Protein AF-A0A7G9Z9E0-F1 (afdb_monomer_lite)

Foldseek 3Di:
DDDDPVLVLVQQVVCCVPQVADALVSLCVVCVVRVHHSVVSVVVLVVCCVPPPSSVSGDYLYHDRFPQDVVLVVLVLVCCQVPVPDDVVVSLVVVQVVCVVVVHDRGDPVSSVVVVVVVLCVQQPPPDPVCSSCSSNVNDDDPPDDPVVVVVVVCVVPPDDPDDDD

Structure (mmCIF, N/CA/C/O backbone):
data_AF-A0A7G9Z9E0-F1
#
_entry.id   AF-A0A7G9Z9E0-F1
#
loop_
_atom_site.group_PDB
_atom_site.id
_atom_site.type_symbol
_atom_site.label_atom_id
_atom_site.lab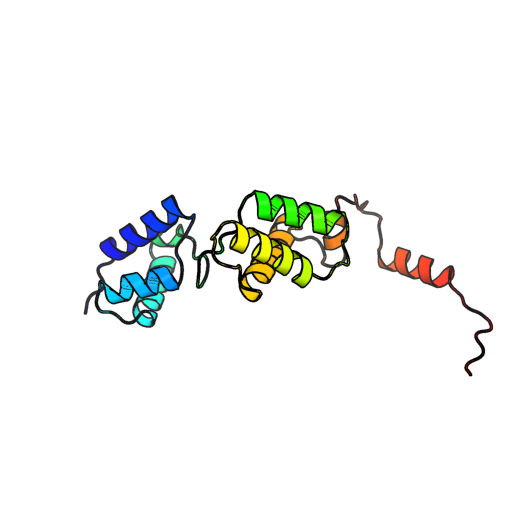el_alt_id
_atom_site.label_comp_id
_atom_site.label_asym_id
_atom_site.label_entity_id
_atom_site.label_seq_id
_atom_site.pdbx_PDB_ins_code
_atom_site.Cartn_x
_atom_site.Cartn_y
_atom_site.Cartn_z
_atom_site.occupancy
_atom_site.B_iso_or_equiv
_atom_site.auth_seq_id
_atom_site.auth_comp_id
_atom_site.auth_asym_id
_atom_site.auth_atom_id
_atom_site.pdbx_PDB_model_num
ATOM 1 N N . MET A 1 1 ? -14.560 -6.450 28.676 1.00 56.44 1 MET A N 1
ATOM 2 C CA . MET A 1 1 ? -15.188 -5.522 27.706 1.00 56.44 1 MET A CA 1
ATOM 3 C C . MET A 1 1 ? -15.370 -6.245 26.375 1.00 56.44 1 MET A C 1
ATOM 5 O O . MET A 1 1 ? -14.392 -6.762 25.853 1.00 56.44 1 MET A O 1
ATOM 9 N N . ARG A 1 2 ? -16.599 -6.371 25.858 1.00 75.00 2 ARG A N 1
ATOM 10 C CA . ARG A 1 2 ? -16.885 -7.191 24.664 1.00 75.00 2 ARG A CA 1
ATOM 11 C C . ARG A 1 2 ? -16.888 -6.310 23.413 1.00 75.00 2 ARG A C 1
ATOM 13 O O . ARG A 1 2 ? -17.759 -5.457 23.261 1.00 75.00 2 ARG A O 1
ATOM 20 N N . ILE A 1 3 ? -15.902 -6.491 22.534 1.00 84.19 3 ILE A N 1
ATOM 21 C CA . ILE A 1 3 ? -15.828 -5.769 21.256 1.00 84.19 3 ILE A CA 1
ATOM 22 C C . ILE A 1 3 ? -17.018 -6.206 20.392 1.00 84.19 3 ILE A C 1
ATOM 24 O O . ILE A 1 3 ? -17.199 -7.397 20.135 1.00 84.19 3 ILE A O 1
ATOM 28 N N . ARG A 1 4 ? -17.850 -5.254 19.951 1.00 88.56 4 ARG A N 1
ATOM 29 C CA . ARG A 1 4 ? -19.013 -5.545 19.099 1.00 88.56 4 ARG A CA 1
ATOM 30 C C . ARG A 1 4 ? -18.550 -5.870 17.676 1.00 88.56 4 ARG A C 1
ATOM 32 O O . ARG A 1 4 ? -18.234 -4.957 16.918 1.00 88.56 4 ARG A O 1
ATOM 39 N N . LYS A 1 5 ? -18.529 -7.162 17.330 1.00 91.75 5 LYS A N 1
ATOM 40 C CA . LYS A 1 5 ? -18.078 -7.689 16.029 1.00 91.75 5 LYS A CA 1
ATOM 41 C C . LYS A 1 5 ? -18.762 -7.013 14.836 1.00 91.75 5 LYS A C 1
ATOM 43 O O . LYS A 1 5 ? -18.069 -6.580 13.926 1.00 91.75 5 LYS A O 1
ATOM 48 N N . THR A 1 6 ? -20.083 -6.840 14.889 1.00 92.31 6 THR A N 1
ATOM 49 C CA . THR A 1 6 ? -20.879 -6.180 13.836 1.00 92.31 6 THR A CA 1
ATOM 50 C C . THR A 1 6 ? -20.424 -4.745 13.576 1.00 92.31 6 THR A C 1
ATOM 52 O O . THR A 1 6 ? -20.073 -4.406 12.457 1.00 92.31 6 THR A O 1
ATOM 55 N N . LYS A 1 7 ? -20.279 -3.931 14.630 1.00 91.50 7 LYS A N 1
ATOM 56 C CA . LYS A 1 7 ? -19.808 -2.539 14.516 1.00 91.50 7 LYS A CA 1
ATOM 57 C C . LYS A 1 7 ? -18.414 -2.438 13.885 1.00 91.50 7 LYS A C 1
ATOM 59 O O . LYS A 1 7 ? -18.126 -1.469 13.184 1.00 91.50 7 LYS A O 1
ATOM 64 N N . VAL A 1 8 ? -17.535 -3.404 14.171 1.00 94.50 8 VAL A N 1
ATOM 65 C CA . VAL A 1 8 ? -16.207 -3.465 13.548 1.00 94.50 8 VAL A CA 1
ATOM 66 C C . VAL A 1 8 ? -16.335 -3.856 12.079 1.00 94.50 8 VAL A C 1
ATOM 68 O O . VAL A 1 8 ? -15.771 -3.163 11.239 1.00 94.50 8 VAL A O 1
ATOM 71 N N . LEU A 1 9 ? -17.112 -4.894 11.767 1.00 95.44 9 LEU A N 1
ATOM 72 C CA . LEU A 1 9 ? -17.346 -5.339 10.394 1.00 95.44 9 LEU A CA 1
ATOM 73 C C . LEU A 1 9 ? -17.914 -4.208 9.523 1.00 95.44 9 LEU A C 1
ATOM 75 O O . LEU A 1 9 ? -17.320 -3.891 8.499 1.00 95.44 9 LEU A O 1
ATOM 79 N N . ASP A 1 10 ? -18.956 -3.509 9.981 1.00 95.12 10 ASP A N 1
ATOM 80 C CA . ASP A 1 10 ? -19.580 -2.392 9.254 1.00 95.12 10 ASP A CA 1
ATOM 81 C C . ASP A 1 10 ? -18.593 -1.257 8.954 1.00 95.12 10 ASP A C 1
ATOM 83 O O . ASP A 1 10 ? -18.684 -0.569 7.936 1.00 95.12 10 ASP A O 1
ATOM 87 N N . PHE A 1 11 ? -17.661 -0.994 9.873 1.00 95.12 11 PHE A N 1
ATOM 88 C CA . PHE A 1 11 ? -16.624 0.012 9.663 1.00 95.12 11 PHE A CA 1
ATOM 89 C C . PHE A 1 11 ? -15.600 -0.447 8.621 1.00 95.12 11 PHE A C 1
ATOM 91 O O . PHE A 1 11 ? -15.215 0.333 7.748 1.00 95.12 11 PHE A O 1
ATOM 98 N N . LEU A 1 12 ? -15.147 -1.699 8.710 1.00 95.00 12 LEU A N 1
ATOM 99 C CA . LEU A 1 12 ? -14.151 -2.238 7.790 1.00 95.00 12 LEU A CA 1
ATOM 100 C C . LEU A 1 12 ? -14.731 -2.424 6.380 1.00 95.00 12 LEU A C 1
ATOM 102 O O . LEU A 1 12 ? -14.049 -2.090 5.417 1.00 95.00 12 LEU A O 1
ATOM 106 N N . MET A 1 13 ? -15.992 -2.848 6.253 1.00 95.00 13 MET A N 1
ATOM 107 C CA . MET A 1 13 ? -16.700 -2.918 4.970 1.00 95.00 13 MET A CA 1
ATOM 108 C C . MET A 1 13 ? -16.848 -1.538 4.327 1.00 95.00 13 MET A C 1
ATOM 110 O O . MET A 1 13 ? -16.578 -1.388 3.140 1.00 95.00 13 MET A O 1
ATOM 114 N N . ARG A 1 14 ? -17.182 -0.499 5.105 1.00 94.00 14 ARG A N 1
ATOM 115 C CA . ARG A 1 14 ? -17.176 0.882 4.591 1.00 94.00 14 ARG A CA 1
ATOM 116 C C . ARG A 1 14 ? -15.800 1.296 4.079 1.00 94.00 14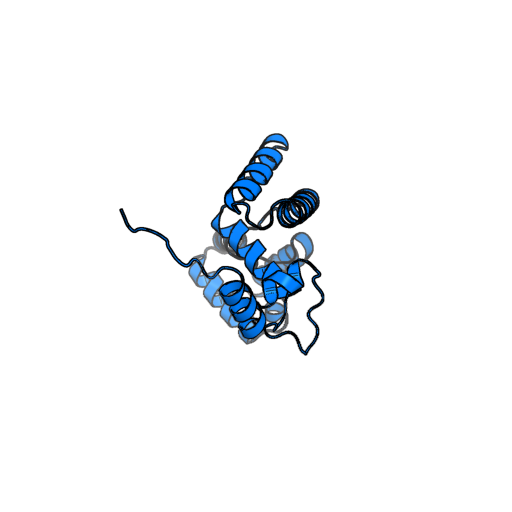 ARG A C 1
ATOM 118 O O . ARG A 1 14 ? -15.697 1.838 2.987 1.00 94.00 14 ARG A O 1
ATOM 125 N N . CYS A 1 15 ? -14.733 0.971 4.812 1.00 91.25 15 CYS A N 1
ATOM 126 C CA . CYS A 1 15 ? -13.370 1.227 4.340 1.00 91.25 15 CYS A CA 1
ATOM 127 C C . CYS A 1 15 ? -13.040 0.448 3.053 1.00 91.25 15 CYS A C 1
ATOM 129 O O . CYS A 1 15 ? -12.365 0.984 2.176 1.00 91.25 15 CYS A O 1
ATOM 131 N N . GLN A 1 16 ? -13.518 -0.793 2.928 1.00 91.25 16 GLN A N 1
ATOM 132 C CA . GLN A 1 16 ? -13.348 -1.611 1.727 1.00 91.25 16 GLN A CA 1
ATOM 133 C C . GLN A 1 16 ? -14.014 -0.962 0.510 1.00 91.25 16 GLN A C 1
ATOM 135 O O . GLN A 1 16 ? -13.380 -0.856 -0.533 1.00 91.25 16 GLN A O 1
ATOM 140 N N . ILE A 1 17 ? -15.250 -0.480 0.656 1.00 88.81 17 ILE A N 1
ATOM 141 C CA . ILE A 1 17 ? -16.004 0.166 -0.428 1.00 88.81 17 ILE A CA 1
ATOM 142 C C . ILE A 1 17 ? -15.385 1.518 -0.802 1.00 88.81 17 ILE A C 1
ATOM 144 O O . ILE A 1 17 ? -15.166 1.795 -1.975 1.00 88.81 17 ILE A O 1
ATOM 148 N N . GLU A 1 18 ? -15.068 2.359 0.184 1.00 86.62 18 GLU A N 1
ATOM 149 C CA . GLU A 1 18 ? -14.590 3.725 -0.070 1.00 86.62 18 GLU A CA 1
ATOM 150 C C . GLU A 1 18 ? -13.133 3.785 -0.546 1.00 86.62 18 GLU A C 1
ATOM 152 O O . GLU A 1 18 ? -12.738 4.738 -1.215 1.00 86.62 18 GLU A O 1
ATOM 157 N N . ARG A 1 19 ? -12.289 2.838 -0.112 1.00 82.38 19 ARG A N 1
ATOM 158 C CA . ARG A 1 19 ? -10.821 2.941 -0.241 1.00 82.38 19 ARG A CA 1
ATOM 159 C C . ARG A 1 19 ? -10.140 1.649 -0.681 1.00 82.38 19 ARG A C 1
ATOM 161 O O . ARG A 1 19 ? -8.913 1.604 -0.702 1.00 82.38 19 ARG A O 1
ATOM 168 N N . GLY A 1 20 ? -10.898 0.592 -0.965 1.00 81.62 20 GLY A N 1
ATOM 169 C CA . GLY A 1 20 ? -10.355 -0.728 -1.297 1.00 81.62 20 GLY A CA 1
ATOM 170 C C . GLY A 1 20 ? -9.766 -1.491 -0.105 1.00 81.62 20 GLY A C 1
ATOM 171 O O . GLY A 1 20 ? -9.180 -2.552 -0.300 1.00 81.62 20 GLY A O 1
ATOM 172 N N . GLY A 1 21 ? -9.893 -0.974 1.124 1.00 88.94 21 GLY A N 1
ATOM 173 C CA . GLY A 1 21 ? -9.419 -1.653 2.329 1.00 88.94 21 GLY A CA 1
ATOM 174 C C . GLY A 1 21 ? -9.276 -0.752 3.556 1.00 88.94 21 GLY A C 1
ATOM 175 O O . GLY A 1 21 ? -9.465 0.466 3.513 1.00 88.94 21 GLY A O 1
ATOM 176 N N . TYR A 1 22 ? -8.925 -1.356 4.690 1.00 91.50 22 TYR A N 1
ATOM 177 C CA . TYR A 1 22 ? -8.778 -0.676 5.978 1.00 91.50 22 TYR A CA 1
ATOM 178 C C . TYR A 1 22 ? -7.311 -0.444 6.359 1.00 91.50 22 TYR A C 1
ATOM 180 O O . TYR A 1 22 ? -6.396 -1.117 5.889 1.00 91.50 22 TYR A O 1
ATOM 188 N N . THR A 1 23 ? -7.068 0.531 7.242 1.00 91.00 23 THR A N 1
ATOM 189 C CA . THR A 1 23 ? -5.712 0.950 7.637 1.00 91.00 23 THR A CA 1
ATOM 190 C C . THR A 1 23 ? -5.504 0.908 9.142 1.00 91.00 23 THR A C 1
ATOM 192 O O . THR A 1 23 ? -6.449 0.994 9.927 1.00 91.00 23 THR A O 1
ATOM 195 N N . GLY A 1 24 ? -4.242 0.857 9.564 1.00 89.19 24 GLY A N 1
ATOM 196 C CA . GLY A 1 24 ? -3.852 0.895 10.968 1.00 89.19 24 GLY A CA 1
ATOM 197 C C . GLY A 1 24 ? -4.336 2.157 11.687 1.00 89.19 24 GLY A C 1
ATOM 198 O O . GLY A 1 24 ? -4.772 2.065 12.833 1.00 89.19 24 GLY A O 1
ATOM 199 N N . ASN A 1 25 ? -4.329 3.304 11.001 1.00 88.88 25 ASN A N 1
ATOM 200 C CA . ASN A 1 25 ? -4.902 4.560 11.487 1.00 88.88 25 ASN A CA 1
ATOM 201 C C . ASN A 1 25 ? -6.431 4.494 11.597 1.00 88.88 25 ASN A C 1
ATOM 203 O O . ASN A 1 25 ? -6.994 5.007 12.563 1.00 88.88 25 ASN A O 1
ATOM 207 N N . GLY A 1 26 ? -7.104 3.843 10.642 1.00 89.38 26 GLY A N 1
ATOM 208 C CA . GLY A 1 26 ? -8.541 3.572 10.717 1.00 89.38 26 GLY A CA 1
ATOM 209 C C . GLY A 1 26 ? -8.894 2.736 11.947 1.00 89.38 26 GLY A C 1
ATOM 210 O O . GLY A 1 26 ? -9.772 3.119 12.716 1.00 89.38 26 GLY A O 1
ATOM 211 N N . ILE A 1 27 ? -8.132 1.666 12.201 1.00 93.56 27 ILE A N 1
ATOM 212 C CA . ILE A 1 27 ? -8.284 0.832 13.400 1.00 93.56 27 ILE A CA 1
ATOM 213 C C . ILE A 1 27 ? -8.045 1.654 14.670 1.00 93.56 27 ILE A C 1
ATOM 215 O O . ILE A 1 27 ? -8.823 1.552 15.610 1.00 93.56 27 ILE A O 1
ATOM 219 N N . ALA A 1 28 ? -7.008 2.497 14.712 1.00 91.88 28 ALA A N 1
ATOM 220 C CA . ALA A 1 28 ? -6.732 3.334 15.879 1.00 91.88 28 ALA A CA 1
ATOM 221 C C . ALA A 1 28 ? -7.868 4.331 16.170 1.00 91.88 28 ALA A C 1
ATOM 223 O O . ALA A 1 28 ? -8.223 4.533 17.329 1.00 91.88 28 ALA A O 1
ATOM 224 N N . LYS A 1 29 ? -8.475 4.920 15.130 1.00 91.44 29 LYS A N 1
ATOM 225 C CA . LYS A 1 29 ? -9.663 5.777 15.270 1.00 91.44 29 LYS A CA 1
ATOM 226 C C . LYS A 1 29 ? -10.876 4.982 15.758 1.00 91.44 29 LYS A C 1
ATOM 228 O O . LYS A 1 29 ? -11.553 5.419 16.682 1.00 91.44 29 LYS A O 1
ATOM 233 N N . LEU A 1 30 ? -11.118 3.798 15.195 1.00 93.44 30 LEU A N 1
ATOM 234 C CA . LEU A 1 30 ? -12.208 2.921 15.625 1.00 93.44 30 LEU A CA 1
ATOM 235 C C . LEU A 1 30 ? -12.044 2.482 17.087 1.00 93.44 30 LEU A C 1
ATOM 237 O O . LEU A 1 30 ? -13.014 2.477 17.838 1.00 93.44 30 LEU A O 1
ATOM 241 N N . ALA A 1 31 ? -10.819 2.162 17.501 1.00 91.62 31 ALA A N 1
ATOM 242 C CA . ALA A 1 31 ? -10.493 1.729 18.855 1.00 91.62 31 ALA A CA 1
ATOM 243 C C . ALA A 1 31 ? -10.850 2.795 19.907 1.00 91.62 31 ALA A C 1
ATOM 245 O O . ALA A 1 31 ? -11.434 2.459 20.938 1.00 91.62 31 ALA A O 1
ATOM 246 N N . LYS A 1 32 ? -10.619 4.083 19.596 1.00 89.38 32 LYS A N 1
ATOM 247 C CA . LYS A 1 32 ? -11.062 5.219 20.430 1.00 89.38 32 LYS A CA 1
ATOM 248 C C . LYS A 1 32 ? -12.588 5.274 20.592 1.00 89.38 32 LYS A C 1
ATOM 250 O O . LYS A 1 32 ? -13.069 5.619 21.663 1.00 89.38 32 LYS A O 1
ATOM 255 N N . ASN A 1 33 ? -13.343 4.884 19.562 1.00 87.62 33 ASN A N 1
ATOM 256 C CA . ASN A 1 33 ? -14.813 4.911 19.555 1.00 87.62 33 ASN A CA 1
ATOM 257 C C . ASN A 1 33 ? -15.472 3.682 20.218 1.00 87.62 33 ASN A C 1
ATOM 259 O O . ASN A 1 33 ? -16.696 3.646 20.373 1.00 87.62 33 ASN A O 1
ATOM 263 N N . ILE A 1 34 ? -14.703 2.634 20.534 1.00 86.62 34 ILE A N 1
ATOM 264 C CA . ILE A 1 34 ? -15.179 1.397 21.189 1.00 86.62 34 ILE A CA 1
ATOM 265 C C . ILE A 1 34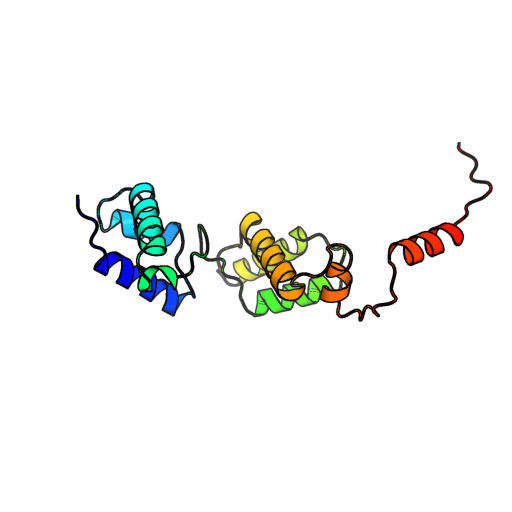 ? -14.344 1.138 22.463 1.00 86.62 34 ILE A C 1
ATOM 267 O O . ILE A 1 34 ? -14.062 -0.006 22.778 1.00 86.62 34 ILE A O 1
ATOM 271 N N . PRO A 1 35 ? -13.960 2.196 23.194 1.00 84.56 35 PRO A N 1
ATOM 272 C CA . PRO A 1 35 ? -12.922 2.277 24.240 1.00 84.56 35 PRO A CA 1
ATOM 273 C C . PRO A 1 35 ? -11.966 1.079 24.430 1.00 84.56 35 PRO A C 1
ATOM 275 O O . PRO A 1 35 ? -11.794 0.579 25.537 1.00 84.56 35 PRO A O 1
ATOM 278 N N . VAL A 1 36 ? -11.316 0.609 23.364 1.00 89.94 36 VAL A N 1
ATOM 279 C CA . VAL A 1 36 ? -10.332 -0.486 23.430 1.00 89.94 36 VAL A CA 1
ATOM 280 C C . VAL A 1 36 ? -8.975 -0.018 22.939 1.00 89.94 36 VAL A C 1
ATOM 282 O O . VAL A 1 36 ? -8.870 0.947 22.184 1.00 89.94 36 VAL A O 1
ATOM 285 N N . SER A 1 37 ? -7.910 -0.717 23.334 1.00 92.56 37 SER A N 1
ATOM 286 C CA . SER A 1 37 ? -6.592 -0.422 22.780 1.00 92.56 37 SER A CA 1
ATOM 287 C C . SER A 1 37 ? -6.543 -0.805 21.289 1.00 92.56 37 SER A C 1
ATOM 289 O O . SER A 1 37 ? -7.100 -1.836 20.889 1.00 92.56 37 SER A O 1
ATOM 291 N N . PRO A 1 38 ? -5.847 -0.028 20.436 1.00 92.50 38 PRO A N 1
ATOM 292 C CA . PRO A 1 38 ? -5.673 -0.377 19.025 1.00 92.50 38 PRO A CA 1
ATOM 293 C C . PRO A 1 38 ? -5.030 -1.755 18.824 1.00 92.50 38 PRO A C 1
ATOM 295 O O . PRO A 1 38 ? -5.355 -2.456 17.870 1.00 92.50 38 PRO A O 1
ATOM 298 N N . GLN A 1 39 ? -4.135 -2.158 19.732 1.00 93.00 39 GLN A N 1
ATOM 299 C CA . GLN A 1 39 ? -3.488 -3.471 19.704 1.00 93.00 39 GLN A CA 1
ATOM 300 C C . GLN A 1 39 ? -4.479 -4.606 19.983 1.00 93.00 39 GLN A C 1
ATOM 302 O O . GLN A 1 39 ? -4.476 -5.599 19.257 1.00 93.00 39 GLN A O 1
ATOM 307 N N . ALA A 1 40 ? -5.352 -4.453 20.985 1.00 92.44 40 ALA A N 1
ATOM 308 C CA . ALA A 1 40 ? -6.393 -5.435 21.276 1.00 92.44 40 ALA A CA 1
ATOM 309 C C . ALA A 1 40 ? -7.367 -5.570 20.100 1.00 92.44 40 ALA A C 1
ATOM 311 O O . ALA A 1 40 ? -7.685 -6.683 19.686 1.00 92.44 40 ALA A O 1
ATOM 312 N N . LEU A 1 41 ? -7.771 -4.445 19.500 1.00 94.44 41 LEU A N 1
ATOM 313 C CA . LEU A 1 41 ? -8.648 -4.460 18.332 1.00 94.44 41 LEU A CA 1
ATOM 314 C C . LEU A 1 41 ? -7.989 -5.137 17.121 1.00 94.44 41 LEU A C 1
ATOM 316 O O . LEU A 1 41 ? -8.646 -5.914 16.438 1.00 94.44 41 LEU A O 1
ATOM 320 N N . ARG A 1 42 ? -6.689 -4.913 16.879 1.00 93.75 42 ARG A N 1
ATOM 321 C CA . ARG A 1 42 ? -5.941 -5.629 15.828 1.00 93.75 42 ARG A CA 1
ATOM 322 C C . ARG A 1 42 ? -5.896 -7.131 16.066 1.00 93.75 42 ARG A C 1
ATOM 324 O O . ARG A 1 42 ? -6.186 -7.881 15.143 1.00 93.75 42 ARG A O 1
ATOM 331 N N . LYS A 1 43 ? -5.562 -7.570 17.286 1.00 94.19 43 LYS A N 1
ATOM 332 C CA . LYS A 1 43 ? -5.563 -9.001 17.633 1.00 94.19 43 LYS A CA 1
ATOM 333 C C . LYS A 1 43 ? -6.932 -9.622 17.371 1.00 94.19 43 LYS A C 1
ATOM 335 O O . LYS A 1 43 ? -7.012 -10.696 16.787 1.00 94.19 43 LYS A O 1
ATOM 340 N N . GLN A 1 44 ? -7.994 -8.913 17.745 1.00 94.31 44 GLN A N 1
ATOM 341 C CA . GLN A 1 44 ? -9.355 -9.384 17.541 1.00 94.31 44 GLN A CA 1
ATOM 342 C C . GLN A 1 44 ? -9.740 -9.466 16.058 1.00 94.31 44 GLN A C 1
ATOM 344 O O . GLN A 1 44 ? -10.342 -10.454 15.650 1.00 94.31 44 GLN A O 1
ATOM 349 N N . ILE A 1 45 ? -9.379 -8.459 15.255 1.00 94.69 45 ILE A N 1
ATOM 350 C CA . ILE A 1 45 ? -9.604 -8.473 13.803 1.00 94.69 45 ILE A CA 1
ATOM 351 C C . ILE A 1 45 ? -8.852 -9.643 13.169 1.00 94.69 45 ILE A C 1
ATOM 353 O O . ILE A 1 45 ? -9.473 -10.408 12.449 1.00 94.69 45 ILE A O 1
ATOM 357 N N . ASN A 1 46 ? -7.571 -9.840 13.496 1.00 93.88 46 ASN A N 1
ATOM 358 C CA . ASN A 1 46 ? -6.779 -10.952 12.962 1.00 93.88 46 ASN A CA 1
ATOM 359 C C . ASN A 1 46 ? -7.401 -12.313 13.300 1.00 93.88 46 ASN A C 1
ATOM 361 O O . ASN A 1 46 ? -7.473 -13.188 12.444 1.00 93.88 46 ASN A O 1
ATOM 365 N N . TYR A 1 47 ? -7.884 -12.471 14.535 1.00 94.94 47 TYR A N 1
ATOM 366 C CA . TYR A 1 47 ? -8.611 -13.669 14.941 1.00 94.94 47 TYR A CA 1
ATOM 367 C C . TYR A 1 47 ? -9.900 -13.863 14.129 1.00 94.94 47 TYR A C 1
ATOM 369 O O . TYR A 1 47 ? -10.191 -14.973 13.695 1.00 94.94 47 TYR A O 1
ATOM 377 N N . TRP A 1 48 ? -10.671 -12.801 13.873 1.00 95.69 48 TRP A N 1
ATOM 378 C CA . TRP A 1 48 ? -11.861 -12.898 13.024 1.00 95.69 48 TRP A CA 1
ATOM 379 C C . TRP A 1 48 ? -11.524 -13.197 11.565 1.00 95.69 48 TRP A C 1
ATOM 381 O O . TRP A 1 48 ? -12.202 -14.020 10.969 1.00 95.69 48 TRP A O 1
ATOM 391 N N . THR A 1 49 ? -10.455 -12.629 11.010 1.00 93.81 49 THR A N 1
ATOM 392 C CA . THR A 1 49 ? -9.976 -12.933 9.652 1.00 93.81 49 THR A CA 1
ATOM 393 C C . THR A 1 49 ? -9.662 -14.424 9.466 1.00 93.81 49 THR A C 1
ATOM 395 O O . THR A 1 49 ? -9.882 -14.954 8.378 1.00 93.81 49 THR A O 1
ATOM 398 N N . SER A 1 50 ? -9.199 -15.121 10.514 1.00 93.81 50 SER A N 1
ATOM 399 C CA . SER A 1 50 ? -8.910 -16.562 10.440 1.00 93.81 50 SER A CA 1
ATOM 400 C C . SER A 1 50 ? -10.132 -17.475 10.568 1.00 93.81 50 SER A C 1
ATOM 402 O O . SER A 1 50 ? -10.022 -18.649 10.236 1.00 93.81 50 SER A O 1
ATOM 404 N N . ILE A 1 51 ? -11.271 -16.982 11.069 1.00 94.81 51 ILE A N 1
ATOM 405 C CA . ILE A 1 51 ? -12.450 -17.828 11.356 1.00 94.81 51 ILE A CA 1
ATOM 406 C C . ILE A 1 51 ? -13.742 -17.374 10.668 1.00 94.81 51 ILE A C 1
ATOM 408 O O . ILE A 1 51 ? -14.719 -18.114 10.660 1.00 94.81 51 ILE A O 1
ATOM 412 N N . ASP A 1 52 ? -13.793 -16.144 10.159 1.00 94.69 52 ASP A N 1
ATOM 413 C CA . ASP A 1 52 ? -14.986 -15.526 9.590 1.00 94.69 52 ASP A CA 1
ATOM 414 C C . ASP A 1 52 ? -14.704 -15.061 8.161 1.00 94.69 52 ASP A C 1
ATOM 416 O O . ASP A 1 52 ? -13.862 -14.191 7.919 1.00 94.69 52 ASP A O 1
ATOM 420 N N . GLN A 1 53 ? -15.456 -15.624 7.217 1.00 92.69 53 GLN A N 1
ATOM 421 C CA . GLN A 1 53 ? -15.319 -15.344 5.794 1.00 92.69 53 GLN A CA 1
ATOM 422 C C . GLN A 1 53 ? -15.552 -13.864 5.451 1.00 92.69 53 GLN A C 1
ATOM 424 O O . GLN A 1 53 ? -14.859 -13.329 4.586 1.00 92.69 53 GLN A O 1
ATOM 429 N N . ALA A 1 54 ? -16.454 -13.170 6.153 1.00 93.69 54 ALA A N 1
ATOM 430 C CA . ALA A 1 54 ? -16.714 -11.751 5.919 1.00 93.69 54 ALA A CA 1
ATOM 431 C C . ALA A 1 54 ? -15.514 -10.876 6.306 1.00 93.69 54 ALA A C 1
ATOM 433 O O . ALA A 1 54 ? -15.268 -9.855 5.673 1.00 93.69 54 ALA A O 1
ATOM 434 N N . PHE A 1 55 ? -14.740 -11.278 7.321 1.00 95.06 55 PHE A N 1
ATOM 435 C CA . PHE A 1 55 ? -13.492 -10.598 7.682 1.00 95.06 55 PHE A CA 1
ATOM 436 C C . PHE A 1 55 ? -12.321 -11.008 6.790 1.00 95.06 55 PHE A C 1
ATOM 438 O O . PHE A 1 55 ? -11.415 -10.206 6.576 1.00 95.06 55 PHE A O 1
ATOM 445 N N . ASN A 1 56 ? -12.330 -12.241 6.284 1.00 92.75 56 ASN A N 1
ATOM 446 C CA . ASN A 1 56 ? -11.287 -12.770 5.412 1.00 92.75 56 ASN A CA 1
ATOM 447 C C . ASN A 1 56 ? -11.182 -11.999 4.086 1.00 92.75 56 ASN A C 1
ATOM 449 O O . ASN A 1 56 ? -10.086 -11.720 3.616 1.00 92.75 56 ASN A O 1
ATOM 453 N N . GLN A 1 57 ? -12.320 -11.575 3.533 1.00 91.81 57 GLN A N 1
ATOM 454 C CA . GLN A 1 57 ? -12.382 -10.836 2.267 1.00 91.81 57 GLN A CA 1
ATOM 455 C C . GLN A 1 57 ? -11.921 -9.368 2.365 1.00 91.81 57 GLN A C 1
ATOM 457 O O . GLN A 1 57 ? -11.850 -8.672 1.352 1.00 91.81 57 GLN A O 1
ATOM 462 N N . LEU A 1 58 ? -11.627 -8.862 3.567 1.00 93.44 58 LEU A N 1
ATOM 463 C CA . LEU A 1 58 ? -11.280 -7.457 3.778 1.00 93.44 58 LEU A CA 1
ATOM 464 C C . LEU A 1 58 ? -9.771 -7.244 3.684 1.00 93.44 58 LEU A C 1
ATOM 466 O O . LEU A 1 58 ? -8.980 -7.931 4.326 1.00 93.44 58 LEU A O 1
ATOM 470 N N . SER A 1 59 ? -9.367 -6.219 2.936 1.00 89.81 59 SER A N 1
ATOM 471 C CA . SER A 1 59 ? -7.954 -5.948 2.668 1.00 89.81 59 SER A CA 1
ATOM 472 C C . SER A 1 59 ? -7.343 -4.984 3.687 1.00 89.81 59 SER A C 1
ATOM 474 O O . SER A 1 59 ? -7.834 -3.870 3.889 1.00 89.81 59 SER A O 1
ATOM 476 N N . TYR A 1 60 ? -6.220 -5.372 4.303 1.00 89.06 60 TYR A N 1
ATOM 477 C CA . TYR A 1 60 ? -5.416 -4.474 5.135 1.00 89.06 60 TYR A CA 1
ATOM 478 C C . TYR A 1 60 ? -4.369 -3.731 4.297 1.00 89.06 60 TYR A C 1
ATOM 480 O O . TYR A 1 60 ? -3.405 -4.315 3.812 1.00 89.06 60 TYR A O 1
ATOM 488 N N . LEU A 1 61 ? -4.500 -2.409 4.197 1.00 83.62 61 LEU A N 1
ATOM 489 C CA . LEU A 1 61 ? -3.643 -1.563 3.351 1.00 83.62 61 LEU A CA 1
ATOM 490 C C . LEU A 1 61 ? -2.338 -1.117 4.048 1.00 83.62 61 LEU A C 1
ATOM 492 O O . LEU A 1 61 ? -1.495 -0.414 3.480 1.00 83.62 61 LEU A O 1
ATOM 496 N N . GLY A 1 62 ? -2.133 -1.513 5.306 1.00 81.38 62 GLY A N 1
ATOM 497 C CA . GLY A 1 62 ? -1.024 -1.054 6.143 1.00 81.38 62 GLY A CA 1
ATOM 498 C C . GLY A 1 62 ? -1.403 0.108 7.062 1.00 81.38 62 GLY A C 1
ATOM 499 O O . GLY A 1 62 ? -2.571 0.349 7.356 1.00 81.38 62 GLY A O 1
ATOM 500 N N . GLN A 1 63 ? -0.404 0.835 7.571 1.00 81.38 63 GLN A N 1
ATOM 501 C CA . GLN A 1 63 ? -0.629 1.817 8.640 1.00 81.38 63 GLN A CA 1
ATOM 502 C C . GLN A 1 63 ? -1.465 3.030 8.194 1.00 81.38 63 GLN A C 1
ATOM 504 O O . GLN A 1 63 ? -2.280 3.533 8.965 1.00 81.38 63 GLN A O 1
ATOM 509 N N . ARG A 1 64 ? -1.290 3.476 6.949 1.00 75.50 64 ARG A N 1
ATOM 510 C CA . ARG A 1 64 ? -1.938 4.650 6.350 1.00 75.50 64 ARG A CA 1
ATOM 511 C C . ARG A 1 64 ? -2.311 4.353 4.905 1.00 75.50 64 ARG A C 1
ATOM 513 O O . ARG A 1 64 ? -1.621 3.571 4.255 1.00 75.50 64 ARG A O 1
ATOM 520 N N . THR A 1 65 ? -3.366 4.996 4.416 1.00 69.44 65 THR A N 1
ATOM 521 C CA . THR A 1 65 ? -3.701 4.979 2.993 1.00 69.44 65 THR A CA 1
ATOM 522 C C . THR A 1 65 ? -2.604 5.725 2.246 1.00 69.44 65 THR A C 1
ATOM 524 O O . THR A 1 65 ? -2.214 6.818 2.661 1.00 69.44 65 THR A O 1
ATOM 527 N N . ILE A 1 66 ? -2.081 5.124 1.183 1.00 69.56 66 ILE A N 1
ATOM 528 C CA . ILE A 1 66 ? -1.145 5.798 0.290 1.00 69.56 66 ILE A CA 1
ATOM 529 C C . ILE A 1 66 ? -1.998 6.446 -0.791 1.00 69.56 66 ILE A C 1
ATOM 531 O O . ILE A 1 66 ? -2.703 5.746 -1.510 1.00 69.56 66 ILE A O 1
ATOM 535 N N . SER A 1 67 ? -1.975 7.772 -0.870 1.00 71.44 67 SER A N 1
ATOM 536 C CA . SER A 1 67 ? -2.720 8.501 -1.891 1.00 71.44 67 SER A CA 1
ATOM 537 C C . SER A 1 67 ? -1.863 8.595 -3.150 1.00 71.44 67 SER A C 1
ATOM 539 O O . SER A 1 67 ? -1.265 9.631 -3.405 1.00 71.44 67 SER A O 1
ATOM 541 N N . ILE A 1 68 ? -1.733 7.491 -3.889 1.00 76.06 68 ILE A N 1
ATOM 542 C CA . ILE A 1 68 ? -1.152 7.512 -5.239 1.00 76.06 68 ILE A CA 1
ATOM 543 C C . ILE A 1 68 ? -2.299 7.767 -6.205 1.00 76.06 68 ILE A C 1
ATOM 545 O O . ILE A 1 68 ? -3.248 6.988 -6.262 1.00 76.06 68 ILE A O 1
ATOM 549 N N . THR A 1 69 ? -2.228 8.884 -6.917 1.00 79.25 69 THR A N 1
ATOM 550 C CA . THR A 1 69 ? -3.195 9.229 -7.959 1.00 79.25 69 THR A CA 1
ATOM 551 C C . THR A 1 69 ? -2.846 8.545 -9.281 1.00 79.25 69 THR A C 1
ATOM 553 O O . THR A 1 69 ? -1.753 7.999 -9.448 1.00 79.25 69 THR A O 1
ATOM 556 N N . LEU A 1 70 ? -3.774 8.575 -10.242 1.00 79.12 70 LEU A N 1
ATOM 557 C CA . LEU A 1 70 ? -3.498 8.090 -11.595 1.00 79.12 70 LEU A CA 1
ATOM 558 C C . LEU A 1 70 ? -2.375 8.900 -12.266 1.00 79.12 70 LEU A C 1
ATOM 560 O O . LEU A 1 70 ? -1.525 8.319 -12.932 1.00 79.12 70 LEU A O 1
ATOM 564 N N . ASP A 1 71 ? -2.318 10.210 -12.028 1.00 82.31 71 ASP A N 1
ATOM 565 C CA . ASP A 1 71 ? -1.254 11.068 -12.558 1.00 82.31 71 ASP A CA 1
ATOM 566 C C . ASP A 1 71 ? 0.111 10.690 -11.973 1.00 82.31 71 ASP A C 1
ATOM 568 O O . ASP A 1 71 ? 1.087 10.541 -12.709 1.00 82.31 71 ASP A O 1
ATOM 572 N N . ASP A 1 72 ? 0.169 10.432 -10.659 1.00 85.25 72 ASP A N 1
ATOM 573 C CA . ASP A 1 72 ? 1.387 9.934 -10.006 1.00 85.25 72 ASP A CA 1
ATOM 574 C C . ASP A 1 72 ? 1.822 8.599 -10.625 1.00 85.25 72 ASP A C 1
ATOM 576 O O . ASP A 1 72 ? 3.007 8.347 -10.833 1.00 85.25 72 ASP A O 1
ATOM 580 N N . PHE A 1 73 ? 0.862 7.736 -10.957 1.00 83.69 73 PHE A N 1
ATOM 581 C CA . PHE A 1 73 ? 1.123 6.448 -11.586 1.00 83.69 73 PHE A CA 1
ATOM 582 C C . PHE A 1 73 ? 1.685 6.583 -13.006 1.00 83.69 73 PHE A C 1
ATOM 584 O O . PHE A 1 73 ? 2.638 5.878 -13.356 1.00 83.69 73 PHE A O 1
ATOM 591 N N . ILE A 1 74 ? 1.120 7.483 -13.814 1.00 85.12 74 ILE A N 1
ATOM 592 C CA . ILE A 1 74 ? 1.612 7.797 -15.161 1.00 85.12 74 ILE A CA 1
ATOM 593 C C . ILE A 1 74 ? 3.044 8.329 -15.071 1.00 85.12 74 ILE A C 1
ATOM 595 O O . ILE A 1 74 ? 3.927 7.815 -15.762 1.00 85.12 74 ILE A O 1
ATOM 599 N N . LEU A 1 75 ? 3.298 9.266 -14.154 1.00 87.69 75 LEU A N 1
ATOM 600 C CA . LEU A 1 75 ? 4.623 9.837 -13.921 1.00 87.69 75 LEU A CA 1
ATOM 601 C C . LEU A 1 75 ? 5.651 8.770 -13.522 1.00 87.69 75 LEU A C 1
ATOM 603 O O . LEU A 1 75 ? 6.750 8.735 -14.076 1.00 87.69 75 LEU A O 1
ATOM 607 N N . ILE A 1 76 ? 5.299 7.861 -12.603 1.00 86.44 76 ILE A N 1
ATOM 608 C CA . ILE A 1 76 ? 6.175 6.748 -12.200 1.00 86.44 76 ILE A CA 1
ATOM 609 C C . ILE A 1 76 ? 6.566 5.907 -13.418 1.00 86.44 76 ILE A C 1
ATOM 611 O O . ILE A 1 76 ? 7.746 5.616 -13.605 1.00 86.44 76 ILE A O 1
ATOM 615 N N . ASN A 1 77 ? 5.595 5.520 -14.250 1.00 81.88 77 ASN A N 1
ATOM 616 C CA . ASN A 1 77 ? 5.857 4.681 -15.422 1.00 81.88 77 ASN A CA 1
ATOM 617 C C . ASN A 1 77 ? 6.727 5.402 -16.450 1.00 81.88 77 ASN A C 1
ATOM 619 O O . ASN A 1 77 ? 7.668 4.812 -16.979 1.00 81.88 77 ASN A O 1
ATOM 623 N N . GLN A 1 78 ? 6.437 6.678 -16.704 1.00 84.44 78 GLN A N 1
ATOM 624 C CA . GLN A 1 78 ? 7.221 7.502 -17.613 1.00 84.44 78 GLN A CA 1
ATOM 625 C C . GLN A 1 78 ? 8.674 7.608 -17.140 1.00 84.44 78 GLN A C 1
ATOM 627 O O . GLN A 1 78 ? 9.590 7.334 -17.912 1.00 84.44 78 GLN A O 1
ATOM 632 N N . ARG A 1 79 ? 8.903 7.917 -15.859 1.00 83.31 79 ARG A N 1
ATOM 633 C CA . ARG A 1 79 ? 10.257 8.041 -15.300 1.00 83.31 79 ARG A CA 1
ATOM 634 C C . ARG A 1 79 ? 11.022 6.730 -15.300 1.00 83.31 79 ARG A C 1
ATOM 636 O O . ARG A 1 79 ? 12.210 6.734 -15.613 1.00 83.31 79 ARG A O 1
ATOM 643 N N . LEU A 1 80 ? 10.354 5.620 -15.000 1.00 78.12 80 LEU A N 1
ATOM 644 C CA . LEU A 1 80 ? 10.967 4.299 -15.103 1.00 78.12 80 LEU A CA 1
ATOM 645 C C . LEU A 1 80 ? 11.384 3.989 -16.543 1.00 78.12 80 LEU A C 1
ATOM 647 O O . LEU A 1 80 ? 12.474 3.465 -16.739 1.00 78.12 80 LEU A O 1
ATOM 651 N N . LYS A 1 81 ? 10.568 4.357 -17.538 1.00 74.56 81 LYS A N 1
ATOM 652 C CA . LYS A 1 81 ? 10.875 4.153 -18.961 1.00 74.56 81 LYS A CA 1
ATOM 653 C C . LYS A 1 81 ? 12.013 5.050 -19.460 1.00 74.56 81 LYS A C 1
ATOM 655 O O . LYS A 1 81 ? 12.898 4.572 -20.157 1.00 74.56 81 LYS A O 1
ATOM 660 N N . GLU A 1 82 ? 11.997 6.336 -19.114 1.00 78.56 82 GLU A N 1
ATOM 661 C CA . GLU A 1 82 ? 12.994 7.318 -19.567 1.00 78.56 82 GLU A CA 1
ATOM 662 C C . GLU A 1 82 ? 14.347 7.164 -18.862 1.00 78.56 82 GLU A C 1
ATOM 664 O O . GLU A 1 82 ? 15.398 7.371 -19.466 1.00 78.56 82 GLU A O 1
ATOM 669 N N . LYS A 1 83 ? 14.330 6.846 -17.563 1.00 75.38 83 LYS A N 1
ATOM 670 C CA . LYS A 1 83 ? 15.521 6.759 -16.709 1.00 75.38 83 LYS A CA 1
ATOM 671 C C . LYS A 1 83 ? 15.449 5.507 -15.829 1.00 75.38 83 LYS A C 1
ATOM 673 O O . LYS A 1 83 ? 15.295 5.621 -14.611 1.00 75.38 83 LYS A O 1
ATOM 678 N N . PRO A 1 84 ? 15.625 4.308 -16.411 1.00 66.44 84 PRO A N 1
ATOM 679 C CA . PRO A 1 84 ? 15.487 3.039 -15.691 1.00 66.44 84 PRO A CA 1
ATOM 680 C C . PRO A 1 84 ? 16.496 2.858 -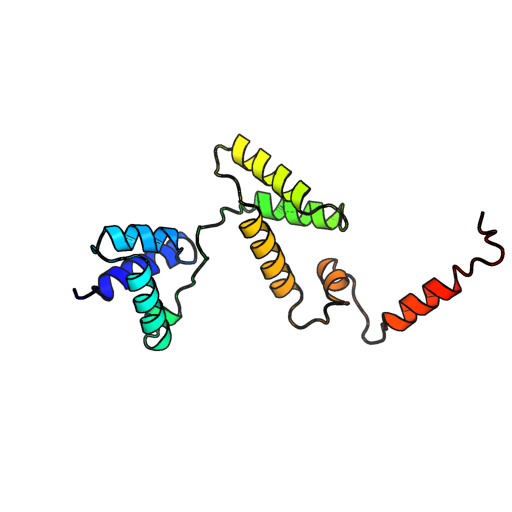14.548 1.00 66.44 84 PRO A C 1
ATOM 682 O O . PRO A 1 84 ? 16.218 2.142 -13.589 1.00 66.44 84 PRO A O 1
ATOM 685 N N . LEU A 1 85 ? 17.652 3.527 -14.627 1.00 73.94 85 LEU A N 1
ATOM 686 C CA . LEU A 1 85 ? 18.693 3.541 -13.588 1.00 73.94 85 LEU A CA 1
ATOM 687 C C . LEU A 1 85 ? 18.605 4.768 -12.659 1.00 73.94 85 LEU A C 1
ATOM 689 O O . LEU A 1 85 ? 19.479 4.979 -11.819 1.00 73.94 85 LEU A O 1
ATOM 693 N N . GLY A 1 86 ? 17.574 5.604 -12.818 1.00 75.00 86 GLY A N 1
ATOM 694 C CA . GLY A 1 86 ? 17.354 6.783 -11.987 1.00 75.00 86 GLY A CA 1
ATOM 695 C C . GLY A 1 86 ? 17.089 6.419 -10.526 1.00 75.00 86 GLY A C 1
ATOM 696 O O . GLY A 1 86 ? 16.557 5.352 -10.208 1.00 75.00 86 GLY A O 1
ATOM 697 N N . ARG A 1 87 ? 17.443 7.319 -9.599 1.00 81.62 87 ARG A N 1
ATOM 698 C CA . ARG A 1 87 ? 17.187 7.079 -8.176 1.00 81.62 87 ARG A CA 1
ATOM 699 C C . ARG A 1 87 ? 15.689 7.182 -7.909 1.00 81.62 87 ARG A C 1
ATOM 701 O O . ARG A 1 87 ? 15.066 8.209 -8.161 1.00 81.62 87 ARG A O 1
ATOM 708 N N . MET A 1 88 ? 15.120 6.141 -7.307 1.00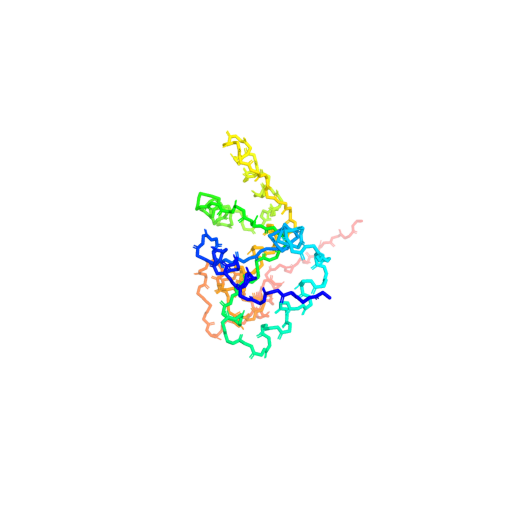 85.25 88 MET A N 1
ATOM 709 C CA . MET A 1 88 ? 13.693 6.098 -6.957 1.00 85.25 88 MET A CA 1
ATOM 710 C C . MET A 1 88 ? 13.269 7.255 -6.034 1.00 85.25 88 MET A C 1
ATOM 712 O O . MET A 1 88 ? 12.129 7.709 -6.078 1.00 85.25 88 MET A O 1
ATOM 716 N N . SER A 1 89 ? 14.200 7.767 -5.224 1.00 88.81 89 SER A N 1
ATOM 717 C CA . SER A 1 89 ? 14.000 8.947 -4.380 1.00 88.81 89 SER A CA 1
ATOM 718 C C . SER A 1 89 ? 13.702 10.219 -5.175 1.00 88.81 89 SER A C 1
ATOM 720 O O . SER A 1 89 ? 12.965 11.067 -4.682 1.00 88.81 89 SER A O 1
ATOM 722 N N . ASP A 1 90 ? 14.241 10.358 -6.390 1.00 89.12 90 ASP A N 1
ATOM 723 C CA . ASP A 1 90 ? 13.984 11.526 -7.237 1.00 89.12 90 ASP A CA 1
ATOM 724 C C . ASP A 1 90 ? 12.548 11.512 -7.768 1.00 89.12 90 ASP A C 1
ATOM 726 O O . ASP A 1 90 ? 11.879 12.541 -7.737 1.00 89.12 90 ASP A O 1
ATOM 730 N N . ILE A 1 91 ? 12.046 10.333 -8.157 1.00 90.31 91 ILE A N 1
ATOM 731 C CA . ILE A 1 91 ? 10.647 10.142 -8.571 1.00 90.31 91 ILE A CA 1
ATOM 732 C C . ILE A 1 91 ? 9.707 10.474 -7.407 1.00 90.31 91 ILE A C 1
ATOM 734 O O . ILE A 1 91 ? 8.726 11.191 -7.578 1.00 90.31 91 ILE A O 1
ATOM 738 N N . LEU A 1 92 ? 10.026 9.993 -6.201 1.00 92.19 92 LEU A N 1
ATOM 739 C CA . LEU A 1 92 ? 9.243 10.310 -5.008 1.00 92.19 92 LEU A CA 1
ATOM 740 C C . LEU A 1 92 ? 9.225 11.811 -4.704 1.00 92.19 92 LEU A C 1
ATOM 742 O O . LEU A 1 92 ? 8.181 12.336 -4.321 1.00 92.19 92 LEU A O 1
ATOM 746 N N . ARG A 1 93 ? 10.370 12.489 -4.842 1.00 92.88 93 ARG A N 1
ATOM 747 C CA . ARG A 1 93 ? 10.455 13.938 -4.638 1.00 92.88 93 ARG A CA 1
ATOM 748 C C . ARG A 1 93 ? 9.532 14.663 -5.614 1.00 92.88 93 ARG A C 1
ATOM 750 O O . ARG A 1 93 ? 8.695 15.431 -5.167 1.00 92.88 93 ARG A O 1
ATOM 757 N N . GLU A 1 94 ? 9.607 14.336 -6.902 1.00 92.12 94 GLU A N 1
ATOM 758 C CA . GLU A 1 94 ? 8.765 14.944 -7.941 1.00 92.12 94 GLU A CA 1
ATOM 759 C C . GLU A 1 94 ? 7.263 14.740 -7.671 1.00 92.12 94 GLU A C 1
ATOM 761 O O . GLU A 1 94 ? 6.478 15.685 -7.755 1.00 92.12 94 GLU A O 1
ATOM 766 N N . ILE A 1 95 ? 6.864 13.531 -7.263 1.00 91.81 95 ILE A N 1
ATOM 767 C CA . ILE A 1 95 ? 5.481 13.238 -6.857 1.00 91.81 95 ILE A CA 1
ATOM 768 C C . ILE A 1 95 ? 5.072 14.094 -5.658 1.00 91.81 95 ILE A C 1
ATOM 770 O O . ILE A 1 95 ? 4.012 14.713 -5.670 1.00 91.81 95 ILE A O 1
ATOM 774 N N . ASN A 1 96 ? 5.901 14.146 -4.615 1.00 92.69 96 ASN A N 1
ATOM 775 C CA . ASN A 1 96 ? 5.584 14.899 -3.406 1.00 92.69 96 ASN A CA 1
ATOM 776 C C . ASN A 1 96 ? 5.497 16.403 -3.661 1.00 92.69 96 ASN A C 1
ATOM 778 O O . ASN A 1 96 ? 4.599 17.041 -3.115 1.00 92.69 96 ASN A O 1
ATOM 782 N N . ASP A 1 97 ? 6.359 16.947 -4.516 1.00 92.75 97 ASP A N 1
ATOM 783 C CA . ASP A 1 97 ? 6.313 18.349 -4.928 1.00 92.75 97 ASP A CA 1
ATOM 784 C C . ASP A 1 97 ? 4.999 18.648 -5.669 1.00 92.75 97 ASP A C 1
ATOM 786 O O . ASP A 1 97 ? 4.335 19.652 -5.399 1.00 92.75 97 ASP A O 1
ATOM 790 N N . ASN A 1 98 ? 4.566 17.750 -6.562 1.00 89.69 98 ASN A N 1
ATOM 791 C CA . ASN A 1 98 ? 3.289 17.878 -7.268 1.00 89.69 98 ASN A CA 1
ATOM 792 C C . ASN A 1 98 ? 2.087 17.753 -6.322 1.00 89.69 98 ASN A C 1
ATOM 794 O O . ASN A 1 98 ? 1.146 18.542 -6.414 1.00 89.69 98 ASN A O 1
ATOM 798 N N . GLN A 1 99 ? 2.123 16.815 -5.375 1.00 88.00 99 GLN A N 1
ATOM 799 C CA . GLN A 1 99 ? 1.066 16.665 -4.378 1.00 88.00 99 GLN A CA 1
ATOM 800 C C . GLN A 1 99 ? 0.965 17.891 -3.469 1.00 88.00 99 GLN A C 1
ATOM 802 O O . GLN A 1 99 ? -0.141 18.373 -3.234 1.00 88.00 99 GLN A O 1
ATOM 807 N N . GLN A 1 100 ? 2.092 18.454 -3.029 1.00 90.25 100 GLN A N 1
ATOM 808 C CA . GLN A 1 100 ? 2.104 19.687 -2.243 1.00 90.25 100 GLN A CA 1
ATOM 809 C C . GLN A 1 100 ? 1.512 20.868 -3.016 1.00 90.25 100 GLN A C 1
ATOM 811 O O . GLN A 1 100 ? 0.680 21.588 -2.465 1.00 90.25 100 GLN A O 1
ATOM 816 N N . LYS A 1 101 ? 1.855 21.032 -4.303 1.00 89.69 101 LYS A N 1
ATOM 817 C CA . LYS A 1 101 ? 1.253 22.067 -5.170 1.00 89.69 101 LYS A CA 1
ATOM 818 C C . LYS A 1 101 ? -0.267 21.930 -5.290 1.00 89.69 101 LYS A C 1
ATOM 820 O O . LYS A 1 101 ? -0.960 22.927 -5.450 1.00 89.69 101 LYS A O 1
ATOM 825 N N . GLN A 1 102 ? -0.785 20.708 -5.191 1.00 84.88 102 GLN A N 1
ATOM 826 C CA . GLN A 1 102 ? -2.218 20.403 -5.219 1.00 84.88 102 GLN A CA 1
ATOM 827 C C . GLN A 1 102 ? -2.874 20.400 -3.823 1.00 84.88 102 GLN A C 1
ATOM 829 O O . GLN A 1 102 ? -4.032 20.001 -3.698 1.00 84.88 102 GLN A O 1
ATOM 834 N N . GLY A 1 103 ? -2.154 20.783 -2.761 1.00 83.38 103 GLY A N 1
ATOM 835 C CA . GLY A 1 103 ? -2.665 20.767 -1.384 1.00 83.38 103 GLY A CA 1
ATOM 836 C C . GLY A 1 103 ? -2.893 19.361 -0.808 1.00 83.38 103 GLY A C 1
ATOM 837 O O . GLY A 1 103 ? -3.656 19.196 0.144 1.00 83.38 103 GLY A O 1
ATOM 838 N N . LYS A 1 104 ? -2.265 18.332 -1.387 1.00 83.06 104 LYS A N 1
ATOM 839 C CA . LYS A 1 104 ? -2.357 16.928 -0.960 1.00 83.06 104 LYS A CA 1
ATOM 840 C C . LYS A 1 104 ? -1.220 16.560 0.000 1.00 83.06 104 LYS A C 1
ATOM 842 O O . LYS A 1 104 ? -0.183 17.216 0.073 1.00 83.06 104 LYS A O 1
ATOM 847 N N . ASN A 1 105 ? -1.425 15.478 0.750 1.00 83.38 105 ASN A N 1
ATOM 848 C CA . ASN A 1 105 ? -0.443 14.970 1.709 1.00 83.38 105 ASN A CA 1
ATOM 849 C C . ASN A 1 105 ? 0.701 14.248 1.003 1.00 83.38 105 ASN A C 1
ATOM 851 O O . ASN A 1 105 ? 0.450 13.372 0.188 1.00 83.38 105 ASN A O 1
ATOM 855 N N . THR A 1 106 ? 1.941 14.505 1.412 1.00 86.56 106 THR A N 1
ATOM 856 C CA . THR A 1 106 ? 3.100 13.803 0.854 1.00 86.56 106 THR A CA 1
ATOM 857 C C . THR A 1 106 ? 3.055 12.297 1.106 1.00 86.56 106 THR A C 1
ATOM 859 O O . THR A 1 106 ? 2.609 11.807 2.150 1.00 86.56 106 THR A O 1
ATOM 862 N N . ILE A 1 107 ? 3.582 11.551 0.140 1.00 86.38 107 ILE A N 1
ATOM 863 C CA . ILE A 1 107 ? 3.825 10.123 0.224 1.00 86.38 107 ILE A CA 1
ATOM 864 C C . ILE A 1 107 ? 5.138 9.883 0.973 1.00 86.38 107 ILE A C 1
ATOM 866 O O . ILE A 1 107 ? 6.207 10.345 0.568 1.00 86.38 107 ILE A O 1
ATOM 870 N N . PRO A 1 108 ? 5.105 9.096 2.051 1.00 85.62 108 PRO A N 1
ATOM 871 C CA . PRO A 1 108 ? 6.316 8.787 2.794 1.00 85.62 108 PRO A CA 1
ATOM 872 C C . PRO A 1 108 ? 7.135 7.710 2.095 1.00 85.62 108 PRO A C 1
ATOM 874 O O . PRO A 1 108 ? 6.582 6.748 1.556 1.00 85.62 108 PRO A O 1
ATOM 877 N N . GLN A 1 109 ? 8.458 7.826 2.184 1.00 85.88 109 GLN A N 1
ATOM 878 C CA . GLN A 1 109 ? 9.392 6.992 1.430 1.00 85.88 109 GLN A CA 1
ATOM 879 C C . GLN A 1 109 ? 9.138 5.492 1.589 1.00 85.88 109 GLN A C 1
ATOM 881 O O . GLN A 1 109 ? 8.941 4.793 0.602 1.00 85.88 109 GLN A O 1
ATOM 886 N N . SER A 1 110 ? 9.030 4.992 2.819 1.00 82.06 110 SER A N 1
ATOM 887 C CA . SER A 1 110 ? 8.767 3.566 3.060 1.00 82.06 110 SER A CA 1
ATOM 888 C C . SER A 1 110 ? 7.484 3.062 2.390 1.00 82.06 110 SER A C 1
ATOM 890 O O . SER A 1 110 ? 7.420 1.929 1.921 1.00 82.06 110 SER A O 1
ATOM 892 N N . SER A 1 111 ? 6.455 3.908 2.322 1.00 81.62 111 SER A N 1
ATOM 893 C CA . SER A 1 111 ? 5.172 3.578 1.703 1.00 81.62 111 SER A CA 1
ATOM 894 C C . SER A 1 111 ? 5.290 3.539 0.178 1.00 81.62 111 SER A C 1
ATOM 896 O O . SER A 1 111 ? 4.811 2.590 -0.438 1.00 81.62 111 SER A O 1
ATOM 898 N N . PHE A 1 112 ? 5.995 4.509 -0.407 1.00 86.00 112 PHE A N 1
ATOM 899 C CA . PHE A 1 112 ? 6.286 4.546 -1.839 1.00 86.00 112 PHE A CA 1
ATOM 900 C C . PHE A 1 112 ? 7.098 3.333 -2.302 1.00 86.00 112 PHE A C 1
ATOM 902 O O . PHE A 1 112 ? 6.696 2.644 -3.234 1.00 86.00 112 PHE A O 1
ATOM 909 N N . TYR A 1 113 ? 8.198 3.009 -1.618 1.00 85.50 113 TYR A N 1
ATOM 910 C CA . TYR A 1 113 ? 9.031 1.864 -1.993 1.00 85.50 113 TYR A CA 1
ATOM 911 C C . TYR A 1 113 ? 8.259 0.547 -1.900 1.00 85.50 113 TYR A C 1
ATOM 913 O O . TYR A 1 113 ? 8.334 -0.267 -2.813 1.00 85.50 113 TYR A O 1
ATOM 921 N N . ARG A 1 114 ? 7.446 0.364 -0.851 1.00 81.06 114 ARG A N 1
ATOM 922 C CA . ARG A 1 114 ? 6.587 -0.820 -0.723 1.00 81.06 114 ARG A CA 1
ATOM 923 C C . ARG A 1 114 ? 5.581 -0.934 -1.871 1.00 81.06 114 ARG A C 1
ATOM 925 O O . ARG A 1 114 ? 5.377 -2.030 -2.379 1.00 81.06 114 ARG A O 1
ATOM 932 N N . PHE A 1 115 ? 4.972 0.180 -2.282 1.00 81.50 115 PHE A N 1
ATOM 933 C CA . PHE A 1 115 ? 4.072 0.211 -3.438 1.00 81.50 115 PHE A CA 1
ATOM 934 C C . PHE A 1 115 ? 4.790 -0.220 -4.723 1.00 81.50 115 PHE A C 1
ATOM 936 O O . PHE A 1 115 ? 4.296 -1.077 -5.449 1.00 81.50 115 PHE A O 1
ATOM 943 N N . ILE A 1 116 ? 5.977 0.331 -4.978 1.00 80.88 116 ILE A N 1
ATOM 944 C CA . ILE A 1 116 ? 6.781 -0.009 -6.154 1.00 80.88 116 ILE A CA 1
ATOM 945 C C . ILE A 1 116 ? 7.163 -1.489 -6.152 1.00 80.88 116 ILE A C 1
ATOM 947 O O . ILE A 1 116 ? 7.029 -2.142 -7.181 1.00 80.88 116 ILE A O 1
ATOM 951 N N . THR A 1 117 ? 7.619 -2.024 -5.018 1.00 78.25 117 THR A N 1
ATOM 952 C CA . THR A 1 117 ? 7.991 -3.440 -4.894 1.00 78.25 117 THR A CA 1
ATOM 953 C C . THR A 1 117 ? 6.802 -4.352 -5.167 1.00 78.25 117 THR A C 1
ATOM 955 O O . THR A 1 117 ? 6.887 -5.189 -6.058 1.00 78.25 117 THR A O 1
ATOM 958 N N . SER A 1 118 ? 5.670 -4.119 -4.496 1.00 74.31 118 SER A N 1
ATOM 959 C CA . SER A 1 118 ? 4.442 -4.897 -4.709 1.00 74.31 118 SER A CA 1
ATOM 960 C C . SER A 1 118 ? 3.977 -4.852 -6.167 1.00 74.31 118 SER A C 1
ATOM 962 O O . SER A 1 118 ? 3.495 -5.842 -6.710 1.00 74.31 118 SER A O 1
ATOM 964 N N . ARG A 1 119 ? 4.159 -3.711 -6.836 1.00 75.12 119 ARG A N 1
ATOM 965 C CA . ARG A 1 119 ? 3.821 -3.573 -8.248 1.00 75.12 119 ARG A CA 1
ATOM 966 C C . ARG A 1 119 ? 4.782 -4.317 -9.168 1.00 75.12 119 ARG A C 1
ATOM 968 O O . ARG A 1 119 ? 4.328 -4.896 -10.148 1.00 75.12 119 ARG A O 1
ATOM 975 N N . LYS A 1 120 ? 6.085 -4.302 -8.871 1.00 72.25 120 LYS A N 1
ATOM 976 C CA . LYS A 1 120 ? 7.066 -5.096 -9.620 1.00 72.25 120 LYS A CA 1
ATOM 977 C C . LYS A 1 120 ? 6.714 -6.572 -9.529 1.00 72.25 120 LYS A C 1
ATOM 979 O O . LYS A 1 120 ? 6.556 -7.190 -10.567 1.00 72.25 120 LYS A O 1
ATOM 984 N N . GLU A 1 121 ? 6.477 -7.069 -8.318 1.00 70.00 121 GLU A N 1
ATOM 985 C CA . GLU A 1 121 ? 6.042 -8.448 -8.074 1.00 70.00 121 GLU A CA 1
ATOM 986 C C . GLU A 1 121 ? 4.763 -8.783 -8.853 1.00 70.00 121 GLU A C 1
ATOM 988 O O . GLU A 1 121 ? 4.711 -9.799 -9.539 1.00 70.00 121 GLU A O 1
ATOM 993 N N . SER A 1 122 ? 3.761 -7.896 -8.843 1.00 69.00 122 SER A N 1
ATOM 994 C CA . SER A 1 122 ? 2.520 -8.128 -9.593 1.00 69.00 122 SER A CA 1
ATOM 995 C C . SER A 1 122 ? 2.717 -8.176 -11.110 1.00 69.00 122 SER A C 1
ATOM 997 O O . SER A 1 122 ? 1.953 -8.859 -11.784 1.00 69.00 122 SER A O 1
ATOM 999 N N . LEU A 1 123 ? 3.677 -7.422 -11.653 1.00 65.88 123 LEU A N 1
ATOM 1000 C CA . LEU A 1 123 ? 3.946 -7.371 -13.093 1.00 65.88 123 LEU A CA 1
ATOM 1001 C C . LEU A 1 123 ? 4.876 -8.495 -13.554 1.00 65.88 123 LEU A C 1
ATOM 1003 O O . LEU A 1 123 ? 4.817 -8.887 -14.714 1.00 65.88 123 LEU A O 1
ATOM 1007 N N . THR A 1 124 ? 5.746 -8.989 -12.673 1.00 67.31 124 THR A N 1
ATOM 1008 C CA . THR A 1 124 ? 6.740 -10.008 -13.021 1.00 67.31 124 THR A CA 1
ATOM 1009 C C . THR A 1 124 ? 6.319 -11.422 -12.650 1.00 67.31 124 THR A C 1
ATOM 1011 O O . THR A 1 124 ? 6.943 -12.364 -13.131 1.00 67.31 124 THR A O 1
ATOM 1014 N N . GLY A 1 125 ? 5.294 -11.590 -11.808 1.00 73.06 125 GLY A N 1
ATOM 1015 C CA . GLY A 1 125 ? 4.854 -12.903 -11.336 1.00 73.06 125 GLY A CA 1
ATOM 1016 C C . GLY A 1 125 ? 6.014 -13.711 -10.746 1.00 73.06 125 GLY A C 1
ATOM 1017 O O . GLY A 1 125 ? 6.863 -13.160 -10.042 1.00 73.06 125 GLY A O 1
ATOM 1018 N N . ASP A 1 126 ? 6.084 -14.992 -11.114 1.00 71.75 126 ASP A N 1
ATOM 1019 C CA . ASP A 1 126 ? 7.117 -15.940 -10.670 1.00 71.75 126 ASP A CA 1
ATOM 1020 C C . ASP A 1 126 ? 8.424 -15.864 -11.480 1.00 71.75 126 ASP A C 1
ATOM 1022 O O . ASP A 1 126 ? 9.280 -16.747 -11.387 1.00 71.75 126 ASP A O 1
ATOM 1026 N N . ALA A 1 127 ? 8.605 -14.823 -12.298 1.00 70.06 127 ALA A N 1
ATOM 1027 C CA . ALA A 1 127 ? 9.797 -14.715 -13.120 1.00 70.06 127 ALA A CA 1
ATOM 1028 C C . ALA A 1 127 ? 11.079 -14.633 -12.266 1.00 70.06 127 ALA A C 1
ATOM 1030 O O . ALA A 1 127 ? 11.122 -13.882 -11.275 1.00 70.06 127 ALA A O 1
ATOM 1031 N N . PRO A 1 128 ? 12.161 -15.326 -12.681 1.00 74.62 128 PRO A N 1
ATOM 1032 C CA . PRO A 1 128 ? 13.455 -15.243 -12.020 1.00 74.62 128 PRO A CA 1
ATOM 1033 C C . PRO A 1 128 ? 13.897 -13.790 -11.861 1.00 74.62 128 PRO A C 1
ATOM 1035 O O . PRO A 1 128 ? 13.791 -12.998 -12.798 1.00 74.62 128 PRO A O 1
ATOM 1038 N N . ARG A 1 129 ? 14.443 -13.442 -10.688 1.00 71.19 129 ARG A N 1
ATOM 1039 C CA . ARG A 1 129 ? 14.848 -12.067 -10.327 1.00 71.19 129 ARG A CA 1
ATOM 1040 C C . ARG A 1 129 ? 15.701 -11.379 -11.395 1.00 71.19 129 ARG A C 1
ATOM 1042 O O . ARG A 1 129 ? 15.613 -10.171 -11.587 1.00 71.19 129 ARG A O 1
ATOM 1049 N N . GLU A 1 130 ? 16.520 -12.160 -12.080 1.00 73.06 130 GLU A N 1
ATOM 1050 C CA . GLU A 1 130 ? 17.437 -11.717 -13.126 1.00 73.06 130 GLU A CA 1
ATOM 1051 C C . GLU A 1 130 ? 16.720 -11.270 -14.410 1.00 73.06 130 GLU A C 1
ATOM 1053 O O . GLU A 1 130 ? 17.216 -10.401 -15.121 1.00 73.06 130 GLU A O 1
ATOM 1058 N N . LEU A 1 131 ? 15.530 -11.814 -14.674 1.00 72.62 131 LEU A N 1
ATOM 1059 C CA . LEU A 1 131 ? 14.703 -11.537 -15.852 1.00 72.62 131 LEU A CA 1
ATOM 1060 C C . LEU A 1 131 ? 13.594 -10.514 -15.568 1.00 72.62 131 LEU A C 1
ATOM 1062 O O . LEU A 1 131 ? 13.027 -9.937 -16.494 1.00 72.62 131 LEU A O 1
ATOM 1066 N N . GLN A 1 132 ? 13.316 -10.238 -14.290 1.00 74.50 132 GLN A N 1
ATOM 1067 C CA . GLN A 1 132 ? 12.290 -9.283 -13.862 1.00 74.50 132 GLN A CA 1
ATOM 1068 C C . GLN A 1 132 ? 12.479 -7.895 -14.475 1.00 74.50 132 GLN A C 1
ATOM 1070 O O . GLN A 1 132 ? 11.501 -7.250 -14.839 1.00 74.50 132 GLN A O 1
ATOM 1075 N N . TRP A 1 133 ? 13.726 -7.431 -14.612 1.00 73.50 133 TRP A N 1
ATOM 1076 C CA . TRP A 1 133 ? 14.007 -6.146 -15.253 1.00 73.50 133 TRP A CA 1
ATOM 1077 C C . TRP A 1 133 ? 13.526 -6.159 -16.706 1.00 73.50 133 TRP A C 1
ATOM 1079 O O . TRP A 1 133 ? 12.696 -5.340 -17.077 1.00 73.50 133 TRP A O 1
ATOM 1089 N N . SER A 1 134 ? 13.956 -7.141 -17.494 1.00 75.06 134 SER A N 1
ATOM 1090 C CA . SER A 1 134 ? 13.563 -7.282 -18.897 1.00 75.06 134 SER A CA 1
ATOM 1091 C C . SER A 1 134 ? 12.042 -7.335 -19.074 1.00 75.06 134 SER A C 1
ATOM 1093 O O . SER A 1 134 ? 11.504 -6.616 -19.913 1.00 75.06 134 SER A O 1
ATOM 1095 N N . ILE A 1 135 ? 11.341 -8.086 -18.218 1.00 73.25 135 ILE A N 1
ATOM 1096 C CA . ILE A 1 135 ? 9.872 -8.178 -18.230 1.00 73.25 135 ILE A CA 1
ATOM 1097 C C . ILE A 1 135 ? 9.225 -6.818 -17.947 1.00 73.25 135 ILE A C 1
ATOM 1099 O O . ILE A 1 135 ? 8.332 -6.395 -18.680 1.00 73.25 135 ILE A O 1
ATOM 1103 N N . LEU A 1 136 ? 9.702 -6.089 -16.932 1.00 69.25 136 LEU A N 1
ATOM 1104 C CA . LEU A 1 136 ? 9.188 -4.755 -16.594 1.00 69.25 136 LEU A CA 1
ATOM 1105 C C . LEU A 1 136 ? 9.360 -3.740 -17.732 1.00 69.25 136 LEU A C 1
ATOM 1107 O O . LEU A 1 136 ? 8.591 -2.781 -17.808 1.00 69.25 136 LEU A O 1
ATOM 1111 N N . PHE A 1 137 ? 10.345 -3.946 -18.607 1.00 70.81 137 PHE A N 1
ATOM 1112 C CA . PHE A 1 137 ? 10.617 -3.092 -19.763 1.00 70.81 137 PHE A CA 1
ATOM 1113 C C . PHE A 1 137 ? 10.041 -3.628 -21.079 1.00 70.81 137 PHE A C 1
ATOM 1115 O O . PHE A 1 137 ? 10.287 -3.037 -22.129 1.00 70.81 137 PHE A O 1
ATOM 1122 N N . GLY A 1 138 ? 9.252 -4.707 -21.038 1.00 67.50 138 GLY A N 1
ATOM 1123 C CA . GLY A 1 138 ? 8.649 -5.303 -22.231 1.00 67.50 138 GLY A CA 1
ATOM 1124 C C . GLY A 1 138 ? 9.674 -5.914 -23.189 1.00 67.50 138 GLY A C 1
ATOM 1125 O O . GLY A 1 138 ? 9.396 -6.061 -24.378 1.00 67.50 138 GLY A O 1
ATOM 1126 N N . ILE A 1 139 ? 10.866 -6.245 -22.691 1.00 74.19 139 ILE A N 1
ATOM 1127 C CA . ILE A 1 139 ? 11.884 -6.954 -23.459 1.00 74.19 139 ILE A CA 1
ATOM 1128 C C . ILE A 1 139 ? 11.469 -8.418 -23.504 1.00 74.19 139 ILE A C 1
ATOM 1130 O O . ILE A 1 139 ? 11.417 -9.093 -22.475 1.00 74.19 139 ILE A O 1
ATOM 1134 N N . ASN A 1 140 ? 11.173 -8.895 -24.708 1.00 69.19 140 ASN A N 1
ATOM 1135 C CA . ASN 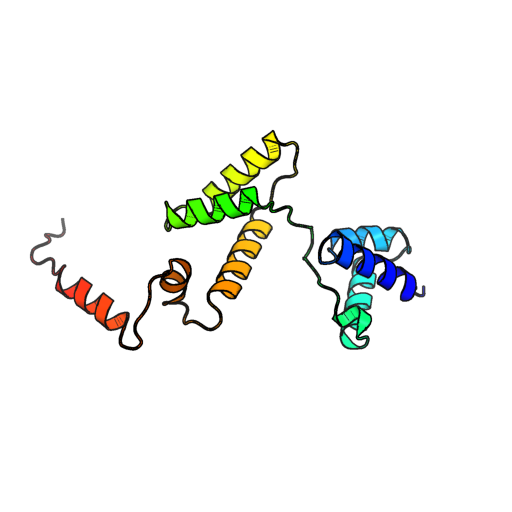A 1 140 ? 10.779 -10.274 -24.924 1.00 69.19 140 ASN A CA 1
ATOM 1136 C C . ASN A 1 140 ? 12.017 -11.172 -24.800 1.00 69.19 140 ASN A C 1
ATOM 1138 O O . ASN A 1 140 ? 12.940 -11.085 -25.612 1.00 69.19 140 ASN A O 1
ATOM 1142 N N . ILE A 1 141 ? 12.059 -11.991 -23.751 1.00 70.00 141 ILE A N 1
ATOM 1143 C CA . ILE A 1 141 ? 13.146 -12.937 -23.512 1.00 70.00 141 ILE A CA 1
ATOM 1144 C C . ILE A 1 141 ? 12.733 -14.263 -24.142 1.00 70.00 141 ILE A C 1
ATOM 1146 O O . ILE A 1 141 ? 11.770 -14.881 -23.703 1.00 70.00 141 ILE A O 1
ATOM 1150 N N . VAL A 1 142 ? 13.448 -14.683 -25.182 1.00 74.94 142 VAL A N 1
ATOM 1151 C CA . VAL A 1 142 ? 13.287 -16.019 -25.776 1.00 74.94 142 VAL A CA 1
ATOM 1152 C C . VAL A 1 142 ? 13.736 -17.085 -24.778 1.00 74.94 142 VAL A C 1
ATOM 1154 O O . VAL A 1 142 ? 14.716 -16.869 -24.070 1.00 74.94 142 VAL A O 1
ATOM 1157 N N . ASP A 1 143 ? 13.092 -18.253 -24.769 1.00 70.38 143 ASP A N 1
ATOM 1158 C CA . ASP A 1 143 ? 13.410 -19.358 -23.843 1.00 70.38 143 ASP A CA 1
ATOM 1159 C C . ASP A 1 143 ? 14.877 -19.822 -23.921 1.00 70.38 143 ASP A C 1
ATOM 1161 O O . ASP A 1 143 ? 15.427 -20.382 -22.976 1.00 70.38 143 ASP A O 1
ATOM 1165 N N . THR A 1 144 ? 15.540 -19.555 -25.047 1.00 73.88 144 THR A N 1
ATOM 1166 C CA . THR A 1 144 ? 16.958 -19.852 -25.280 1.00 73.88 144 THR A CA 1
ATOM 1167 C C . THR A 1 144 ? 17.913 -18.795 -24.715 1.00 73.88 144 THR A C 1
ATOM 1169 O O . THR A 1 144 ? 19.131 -18.955 -24.813 1.00 73.88 144 THR A O 1
ATOM 1172 N N . TYR A 1 145 ? 17.405 -17.685 -24.173 1.00 69.81 145 TYR A N 1
ATOM 1173 C CA . TYR A 1 145 ? 18.226 -16.611 -23.629 1.00 69.81 145 TYR A CA 1
ATOM 1174 C C . TYR A 1 145 ? 18.854 -17.037 -22.304 1.00 69.81 145 TYR A C 1
ATOM 1176 O O . TYR A 1 145 ? 18.183 -17.209 -21.288 1.00 69.81 145 TYR A O 1
ATOM 1184 N N . ASN A 1 146 ? 20.179 -17.148 -22.308 1.00 75.62 146 ASN A N 1
ATOM 1185 C CA . ASN A 1 146 ? 20.962 -17.430 -21.119 1.00 75.62 146 ASN A CA 1
ATOM 1186 C C . ASN A 1 146 ? 21.745 -16.174 -20.716 1.00 75.62 146 ASN A C 1
ATOM 1188 O O . ASN A 1 146 ? 22.674 -15.752 -21.410 1.00 75.62 146 ASN A O 1
ATOM 1192 N N . LEU A 1 147 ? 21.382 -15.587 -19.571 1.00 73.00 147 LEU A N 1
ATOM 1193 C CA . LEU A 1 147 ? 22.035 -14.388 -19.047 1.00 73.00 147 LEU A CA 1
ATOM 1194 C C . LEU A 1 147 ? 23.521 -14.618 -18.734 1.00 73.00 147 LEU A C 1
ATOM 1196 O O . LEU A 1 147 ? 24.327 -13.706 -18.917 1.00 73.00 147 LEU A O 1
ATOM 1200 N N . ALA A 1 148 ? 23.899 -15.818 -18.285 1.00 77.00 148 ALA A N 1
ATOM 1201 C CA . ALA A 1 148 ? 25.297 -16.156 -18.031 1.00 77.00 148 ALA A CA 1
ATOM 1202 C C . ALA A 1 148 ? 26.107 -16.136 -19.333 1.00 77.00 148 ALA A C 1
ATOM 1204 O O . ALA A 1 148 ? 27.182 -15.544 -19.362 1.00 77.00 148 ALA A O 1
ATOM 1205 N N . ASN A 1 149 ? 25.549 -16.673 -20.422 1.00 77.88 149 ASN A N 1
ATOM 1206 C CA . ASN A 1 149 ? 26.186 -16.623 -21.739 1.00 77.88 149 ASN A CA 1
ATOM 1207 C C . ASN A 1 149 ? 26.296 -15.182 -22.250 1.00 77.88 149 ASN A C 1
ATOM 1209 O O . ASN A 1 149 ? 27.358 -14.782 -22.708 1.00 77.88 149 ASN A O 1
ATOM 1213 N N . ALA A 1 150 ? 25.239 -14.373 -22.110 1.00 75.94 150 ALA A N 1
ATOM 1214 C CA . ALA A 1 150 ? 25.276 -12.965 -22.509 1.00 75.94 150 ALA A CA 1
ATOM 1215 C C . ALA A 1 150 ? 26.336 -12.164 -21.729 1.00 75.94 150 ALA A C 1
ATOM 1217 O O . ALA A 1 150 ? 27.041 -11.337 -22.307 1.00 75.94 150 ALA A O 1
ATOM 1218 N N . ARG A 1 151 ? 26.482 -12.426 -20.421 1.00 74.69 151 ARG A N 1
ATOM 1219 C CA . ARG A 1 151 ? 27.547 -11.834 -19.596 1.00 74.69 151 ARG A CA 1
ATOM 1220 C C . ARG A 1 151 ? 28.930 -12.298 -20.041 1.00 74.69 151 ARG A C 1
ATOM 1222 O O . ARG A 1 151 ? 29.799 -11.448 -20.194 1.00 74.69 151 ARG A O 1
ATOM 1229 N N . ALA A 1 152 ? 29.104 -13.599 -20.282 1.00 77.50 152 ALA A N 1
ATOM 1230 C CA . ALA A 1 152 ? 30.360 -14.176 -20.756 1.00 77.50 152 ALA A CA 1
ATOM 1231 C C . ALA A 1 152 ? 30.799 -13.555 -22.095 1.00 77.50 152 ALA A C 1
ATOM 1233 O O . ALA A 1 152 ? 31.941 -13.124 -22.234 1.00 77.50 152 ALA A O 1
ATOM 1234 N N . SER A 1 153 ? 29.867 -13.391 -23.039 1.00 72.69 153 SER A N 1
ATOM 1235 C CA . SER A 1 153 ? 30.146 -12.744 -24.325 1.00 72.69 153 SER A CA 1
ATOM 1236 C C . SER A 1 153 ? 30.550 -11.276 -24.185 1.00 72.69 153 SER A C 1
ATOM 1238 O O . SER A 1 153 ? 31.389 -10.802 -24.942 1.00 72.69 153 SER A O 1
ATOM 1240 N N . LEU A 1 154 ? 29.988 -10.537 -23.223 1.00 70.19 154 LEU A N 1
ATOM 1241 C CA . LEU A 1 154 ? 30.411 -9.157 -22.964 1.00 70.19 154 LEU A CA 1
ATOM 1242 C C . LEU A 1 154 ? 31.811 -9.094 -22.342 1.00 70.19 154 LEU A C 1
ATOM 1244 O O . LEU A 1 154 ? 32.572 -8.193 -22.681 1.00 70.19 154 LEU A O 1
ATOM 1248 N N . SER A 1 155 ? 32.171 -10.036 -21.467 1.00 65.50 155 SER A N 1
ATOM 1249 C CA . SER A 1 155 ? 33.529 -10.107 -20.911 1.00 65.50 155 SER A CA 1
ATOM 1250 C C . SER A 1 155 ? 34.593 -10.438 -21.959 1.00 65.50 155 SER A C 1
ATOM 1252 O O . SER A 1 155 ? 35.681 -9.878 -21.876 1.00 65.50 155 SER A O 1
ATOM 1254 N N . ASP A 1 156 ? 34.276 -11.254 -22.968 1.00 63.16 156 ASP A N 1
ATOM 1255 C CA . ASP A 1 156 ? 35.225 -11.582 -24.044 1.00 63.16 156 ASP A CA 1
ATOM 1256 C C . ASP A 1 156 ? 35.489 -10.387 -24.982 1.00 63.16 156 ASP A C 1
ATOM 1258 O O . ASP A 1 156 ? 36.598 -10.208 -25.488 1.00 63.16 156 ASP A O 1
ATOM 1262 N N . VAL A 1 157 ? 34.493 -9.516 -25.192 1.00 59.78 157 VAL A N 1
ATOM 1263 C CA . VAL A 1 157 ? 34.634 -8.327 -26.056 1.00 59.78 157 VAL A CA 1
ATOM 1264 C C . VAL A 1 157 ? 35.502 -7.242 -25.407 1.00 59.78 157 VAL A C 1
ATOM 1266 O O . VAL A 1 157 ? 36.225 -6.534 -26.105 1.00 59.78 157 VAL A O 1
ATOM 1269 N N . PHE A 1 158 ? 35.477 -7.121 -24.077 1.00 55.88 158 PHE A N 1
ATOM 1270 C CA . PHE A 1 158 ? 36.284 -6.156 -23.321 1.00 55.88 158 PHE A CA 1
ATOM 1271 C C . PHE A 1 158 ? 37.485 -6.826 -22.650 1.00 55.88 158 PHE A C 1
ATOM 1273 O O . PHE A 1 158 ? 37.715 -6.679 -21.449 1.00 55.88 158 PHE A O 1
ATOM 1280 N N . THR A 1 159 ? 38.281 -7.553 -23.433 1.00 54.44 159 THR A N 1
ATOM 1281 C CA . THR A 1 159 ? 39.576 -8.039 -22.955 1.00 54.44 159 THR A CA 1
ATOM 1282 C C . THR A 1 159 ? 40.580 -6.886 -23.030 1.00 54.44 159 THR A C 1
ATOM 1284 O O . THR A 1 159 ? 41.149 -6.608 -24.082 1.00 54.44 159 THR A O 1
ATOM 1287 N N . TYR A 1 160 ? 40.772 -6.160 -21.928 1.00 60.38 160 TYR A N 1
ATOM 1288 C CA . TYR A 1 160 ? 41.823 -5.145 -21.843 1.00 60.38 160 TYR A CA 1
ATOM 1289 C C . TYR A 1 160 ? 43.175 -5.826 -21.600 1.00 60.38 160 TYR A C 1
ATOM 1291 O O . TYR A 1 160 ? 43.552 -6.087 -20.458 1.00 60.38 160 TYR A O 1
ATOM 1299 N N . SER A 1 161 ? 43.914 -6.118 -22.665 1.00 60.03 161 SER A N 1
ATOM 1300 C CA . SER A 1 161 ? 45.356 -6.359 -22.578 1.00 60.03 161 SER A CA 1
ATOM 1301 C C . SER A 1 161 ? 46.093 -5.012 -22.508 1.00 60.03 161 SER A C 1
ATOM 1303 O O . SER A 1 161 ? 45.698 -4.060 -23.174 1.00 60.03 161 SER A O 1
ATOM 1305 N N . ASP A 1 162 ? 47.143 -4.930 -21.685 1.00 56.25 162 ASP A N 1
ATOM 1306 C CA . ASP A 1 162 ? 48.045 -3.770 -21.519 1.00 56.25 162 ASP A CA 1
ATOM 1307 C C . ASP A 1 162 ? 47.571 -2.583 -20.657 1.00 56.25 162 ASP A C 1
ATOM 1309 O O . ASP A 1 162 ? 48.104 -1.473 -20.764 1.00 56.25 162 ASP A O 1
ATOM 1313 N N . LEU A 1 163 ? 46.647 -2.789 -19.712 1.00 57.66 163 LEU A N 1
ATOM 1314 C CA . LEU A 1 163 ? 46.439 -1.796 -18.652 1.00 57.66 163 LEU A CA 1
ATOM 1315 C C . LEU A 1 163 ? 47.653 -1.781 -17.709 1.00 57.66 163 LEU A C 1
ATOM 1317 O O . LEU A 1 163 ? 47.772 -2.612 -16.810 1.00 57.66 163 LEU A O 1
ATOM 1321 N N . LYS A 1 164 ? 48.558 -0.813 -17.898 1.00 49.78 164 LYS A N 1
ATOM 1322 C CA . LYS A 1 164 ? 49.568 -0.465 -16.890 1.00 49.78 164 LYS A CA 1
ATOM 1323 C C . LYS A 1 164 ? 48.851 0.004 -15.624 1.00 49.78 164 LYS A C 1
ATOM 1325 O O . LYS A 1 164 ? 48.285 1.094 -15.597 1.00 49.78 164 LYS A O 1
ATOM 1330 N N . THR A 1 165 ? 48.895 -0.810 -14.577 1.00 48.06 165 THR A N 1
ATOM 1331 C CA . THR A 1 165 ? 48.668 -0.355 -13.204 1.00 48.06 165 THR A CA 1
ATOM 1332 C C . THR A 1 165 ? 49.740 0.678 -12.857 1.00 48.06 165 THR A C 1
ATOM 1334 O O . THR A 1 165 ? 50.921 0.329 -12.805 1.00 48.06 165 THR A O 1
ATOM 1337 N N . PHE A 1 166 ? 49.324 1.933 -12.685 1.00 45.97 166 PHE A N 1
ATOM 1338 C CA . PHE A 1 166 ? 50.110 2.988 -12.041 1.00 45.97 166 PHE A CA 1
ATOM 1339 C C . PHE A 1 166 ? 49.802 3.021 -10.546 1.00 45.97 166 PHE A C 1
ATOM 1341 O O . PHE A 1 166 ? 48.616 2.810 -10.196 1.00 45.97 166 PHE A O 1
#

Secondary structure (DSSP, 8-state):
----HHHHHHHHHHHHHHHSSB-HHHHHHHHHHTT--HHHHHHHHHHHHHH-HHHHT--B--SS-----HHHHHHHHHHHHH-TTS-HHHHHHHHHHHHHHTTPPPPPHHHHHHHHHHHHHHHHTT--TTTHHHHHTT----TT--HHHHHHHHHHHT--------

Sequence (166 aa):
MRIRKTKVLDFLMRCQIERGGYTGNGIAKLAKNIPVSPQALRKQINYWTSIDQAFNQLSYLGQRTISITLDDFILINQRLKEKPLGRMSDILREINDNQQKQGKNTIPQSSFYRFITSRKESLTGDAPRELQWSILFGINIVDTYNLANARASLSDVFTYSDLKTF

Organism: NCBI:txid2759913

pLDDT: mean 81.55, std 11.22, range [45.97, 95.69]

Radius of gyration: 23.3 Å; chains: 1; bounding box: 71×42×54 Å